Protein AF-A0A933CHC0-F1 (afdb_monomer_lite)

Radius of gyration: 18.4 Å; chains: 1; bounding box: 39×44×44 Å

Secondary structure (DSSP, 8-state):
--HHHHHHHHHHHHHHHHHHHHHHTT----HHHHHHHHHHHHHHHHHHHHHHS-SSS-HHHHHHHHHHHHHHHHHHHHHHHHHHHHTTSS-TT-TTHHHHHHHHHHHHHHHHHHHHHT-

Structure (mmCIF, N/CA/C/O backbone):
data_AF-A0A933CHC0-F1
#
_entry.id   AF-A0A933CHC0-F1
#
loop_
_atom_site.group_PDB
_atom_site.id
_atom_site.type_symbol
_atom_site.label_atom_id
_atom_site.label_alt_id
_atom_site.label_comp_id
_atom_site.label_asym_id
_atom_site.label_entity_id
_atom_site.label_seq_id
_atom_site.pdbx_PDB_ins_code
_atom_site.Cartn_x
_atom_site.Cartn_y
_atom_site.Cartn_z
_atom_site.occupancy
_atom_site.B_iso_or_equiv
_atom_site.auth_seq_id
_atom_site.auth_comp_id
_atom_site.auth_asym_id
_atom_site.auth_atom_id
_atom_site.pdbx_PDB_model_num
ATOM 1 N N . MET A 1 1 ? -25.271 -11.996 15.005 1.00 58.06 1 MET A N 1
ATOM 2 C CA . MET A 1 1 ? -23.936 -11.960 15.646 1.00 58.06 1 MET A CA 1
ATOM 3 C C . MET A 1 1 ? -23.858 -10.669 16.453 1.00 58.06 1 MET A C 1
ATOM 5 O O . MET A 1 1 ? -24.178 -9.637 15.879 1.00 58.06 1 MET A O 1
ATOM 9 N N . SER A 1 2 ? -23.577 -10.709 17.762 1.00 76.31 2 SER A N 1
ATOM 10 C CA . SER A 1 2 ? -23.571 -9.487 18.590 1.00 76.31 2 SER A CA 1
ATOM 11 C C . SER A 1 2 ? -22.341 -8.622 18.286 1.00 76.31 2 SER A C 1
ATOM 13 O O . SER A 1 2 ? -21.282 -9.150 17.946 1.00 76.31 2 SER A O 1
ATOM 15 N N . LYS A 1 3 ? -22.481 -7.295 18.413 1.00 74.62 3 LYS A N 1
ATOM 16 C CA . LYS A 1 3 ? -21.398 -6.311 18.223 1.00 74.62 3 LYS A CA 1
ATOM 17 C C . LYS A 1 3 ? -20.160 -6.653 19.065 1.00 74.62 3 LYS A C 1
ATOM 19 O O . LYS A 1 3 ? -19.041 -6.556 18.581 1.00 74.62 3 LYS A O 1
ATOM 24 N N . GLU A 1 4 ? -20.377 -7.130 20.285 1.00 78.38 4 GLU A N 1
ATOM 25 C CA . GLU A 1 4 ? -19.329 -7.572 21.215 1.00 78.38 4 GLU A CA 1
ATOM 26 C C . GLU A 1 4 ? -18.512 -8.744 20.663 1.00 78.38 4 GLU A C 1
ATOM 28 O O . GLU A 1 4 ? -17.291 -8.741 20.760 1.00 78.38 4 GLU A O 1
ATOM 33 N N . LYS A 1 5 ? -19.161 -9.714 20.005 1.00 81.12 5 LYS A N 1
ATOM 34 C CA . LYS A 1 5 ? -18.465 -10.860 19.405 1.00 81.12 5 LYS A CA 1
ATOM 35 C C . LYS A 1 5 ? -17.591 -10.448 18.216 1.00 81.12 5 LYS A C 1
ATOM 37 O O . LYS A 1 5 ? -16.536 -11.035 18.013 1.00 81.12 5 LYS A O 1
ATOM 42 N N . VAL A 1 6 ? -18.017 -9.438 17.454 1.00 76.75 6 VAL A N 1
ATOM 43 C CA . VAL A 1 6 ? -17.221 -8.866 16.353 1.00 76.75 6 VAL A CA 1
ATOM 44 C C . VAL A 1 6 ? -16.010 -8.115 16.897 1.00 76.75 6 VAL A C 1
ATOM 46 O O . VAL A 1 6 ? -14.907 -8.312 16.405 1.00 76.75 6 VAL A O 1
ATOM 49 N N . ILE A 1 7 ? -16.197 -7.298 17.936 1.00 78.06 7 ILE A N 1
ATOM 50 C CA . ILE A 1 7 ? -15.101 -6.579 18.600 1.00 78.06 7 ILE A CA 1
ATOM 51 C C . ILE A 1 7 ? -14.066 -7.566 19.150 1.00 78.06 7 ILE A C 1
ATOM 53 O O . ILE A 1 7 ? -12.873 -7.387 18.924 1.00 78.06 7 ILE A O 1
ATOM 57 N N . GLU A 1 8 ? -14.514 -8.648 19.788 1.00 83.12 8 GLU A N 1
ATOM 58 C CA . GLU A 1 8 ? -13.622 -9.700 20.277 1.00 83.12 8 GLU A CA 1
ATOM 59 C C . GLU A 1 8 ? -12.823 -10.353 19.138 1.00 83.12 8 GLU A C 1
ATOM 61 O O . GLU A 1 8 ? -11.607 -10.486 19.231 1.00 83.12 8 GLU A O 1
ATOM 66 N N . GLN A 1 9 ? -13.468 -10.695 18.017 1.00 82.25 9 GLN A N 1
ATOM 67 C CA . GLN A 1 9 ? -12.772 -11.243 16.845 1.00 82.25 9 GLN A CA 1
ATOM 68 C C . GLN A 1 9 ? -11.728 -10.276 16.271 1.00 82.25 9 GLN A C 1
ATOM 70 O O . GLN A 1 9 ? -10.656 -10.709 15.846 1.00 82.25 9 GLN A O 1
ATOM 75 N N . ILE A 1 10 ? -12.019 -8.976 16.276 1.00 78.75 10 ILE A N 1
ATOM 76 C CA . ILE A 1 10 ? -11.093 -7.947 15.802 1.00 78.75 10 ILE A CA 1
ATOM 77 C C . ILE A 1 10 ? -9.888 -7.810 16.753 1.00 78.75 10 ILE A C 1
ATOM 79 O O . ILE A 1 10 ? -8.759 -7.695 16.277 1.00 78.75 10 ILE A O 1
ATOM 83 N N 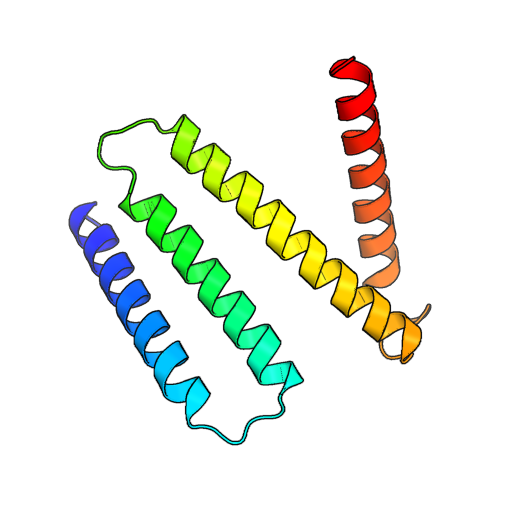. HIS A 1 11 ? -10.080 -7.906 18.073 1.00 78.94 11 HIS A N 1
ATOM 84 C CA . HIS A 1 11 ? -8.964 -7.947 19.030 1.00 78.94 11 HIS A CA 1
ATOM 85 C C . HIS A 1 11 ? -8.068 -9.178 18.836 1.00 78.94 11 HIS A C 1
ATOM 87 O O . HIS A 1 11 ? -6.842 -9.060 18.871 1.00 78.94 11 HIS A O 1
ATOM 93 N N . GLN A 1 12 ? -8.655 -10.353 18.582 1.00 84.81 12 GLN A N 1
ATOM 94 C CA . GLN A 1 12 ? -7.878 -11.563 18.290 1.00 84.81 12 GLN A CA 1
ATOM 95 C C . GLN A 1 12 ? -7.050 -11.410 17.006 1.00 84.81 12 GLN A C 1
ATOM 97 O O . GLN A 1 12 ? -5.887 -11.811 16.969 1.00 84.81 12 GLN A O 1
ATOM 102 N N . LEU A 1 13 ? -7.616 -10.773 15.973 1.00 78.00 13 LEU A N 1
ATOM 103 C CA . LEU A 1 13 ? -6.891 -10.457 14.743 1.00 78.00 13 LEU A CA 1
ATOM 104 C C . LEU A 1 13 ? -5.718 -9.503 15.006 1.00 78.00 13 LEU A C 1
ATOM 106 O O . LEU A 1 13 ? -4.619 -9.756 14.522 1.00 78.00 13 LEU A O 1
ATOM 110 N N . GLN A 1 14 ? -5.924 -8.443 15.795 1.00 77.75 14 GLN A N 1
ATOM 111 C CA . GLN A 1 14 ? -4.853 -7.511 16.156 1.00 77.75 14 GLN A CA 1
ATOM 112 C C . GLN A 1 14 ? -3.673 -8.240 16.810 1.00 77.75 14 GLN A C 1
ATOM 114 O O . GLN A 1 14 ? -2.529 -8.067 16.394 1.00 77.75 14 GLN A O 1
ATOM 119 N N . LYS A 1 15 ? -3.956 -9.103 17.790 1.00 82.88 15 LYS A N 1
ATOM 120 C CA . LYS A 1 15 ? -2.925 -9.869 18.494 1.00 82.88 15 LYS A CA 1
ATOM 121 C C . LYS A 1 15 ? -2.167 -10.816 17.558 1.00 82.88 15 LYS A C 1
ATOM 123 O O . LYS A 1 15 ? -0.943 -10.890 17.625 1.00 82.88 15 LYS A O 1
ATOM 128 N N . ALA A 1 16 ? -2.874 -11.503 16.660 1.00 81.62 16 ALA A N 1
ATOM 129 C CA . ALA A 1 16 ? -2.247 -12.389 15.682 1.00 81.62 16 ALA A CA 1
ATOM 130 C C . ALA A 1 16 ? -1.305 -11.628 14.730 1.00 81.62 16 ALA A C 1
ATOM 132 O O . ALA A 1 16 ? -0.217 -12.114 14.427 1.00 81.62 16 ALA A O 1
ATOM 133 N N . LEU A 1 17 ? -1.687 -10.423 14.293 1.00 78.19 17 LEU A N 1
ATOM 134 C CA . LEU A 1 17 ? -0.844 -9.565 13.451 1.00 78.19 17 LEU A CA 1
ATOM 135 C C . LEU A 1 17 ? 0.427 -9.112 14.187 1.00 78.19 17 LEU A C 1
ATOM 137 O O . LEU A 1 17 ? 1.515 -9.188 13.622 1.00 78.19 17 LEU A O 1
ATOM 141 N N . GLU A 1 18 ? 0.315 -8.719 15.459 1.00 78.50 18 GLU A N 1
ATOM 142 C CA . GLU A 1 18 ? 1.469 -8.353 16.296 1.00 78.50 18 GLU A CA 1
ATOM 143 C C . GLU A 1 18 ? 2.434 -9.533 16.519 1.00 78.50 18 GLU A C 1
ATOM 145 O O . GLU A 1 18 ? 3.654 -9.359 16.534 1.00 78.50 18 GLU A O 1
ATOM 150 N N . GLU A 1 19 ? 1.912 -10.750 16.688 1.00 83.38 19 GLU A N 1
ATOM 151 C CA . GLU A 1 19 ? 2.727 -11.965 16.808 1.00 83.38 19 GLU A CA 1
ATOM 152 C C . GLU A 1 19 ? 3.439 -12.315 15.497 1.00 83.38 19 GLU A C 1
ATOM 154 O O . GLU A 1 19 ? 4.602 -12.724 15.515 1.00 83.38 19 GLU A O 1
ATOM 159 N N . ILE A 1 20 ? 2.769 -12.122 14.358 1.00 77.62 20 ILE A N 1
ATOM 160 C CA . ILE A 1 20 ? 3.369 -12.289 13.034 1.00 77.62 20 ILE A CA 1
ATOM 161 C C . ILE A 1 20 ? 4.525 -11.298 12.856 1.00 77.62 20 ILE A C 1
ATOM 163 O O . ILE A 1 20 ? 5.631 -11.739 12.557 1.00 77.62 20 ILE A O 1
ATOM 167 N N . GLU A 1 21 ? 4.323 -10.000 13.113 1.00 73.25 21 GLU A N 1
ATOM 168 C CA . GLU A 1 21 ? 5.381 -8.977 13.009 1.00 73.25 21 GLU A CA 1
ATOM 169 C C . GLU A 1 21 ? 6.637 -9.341 13.814 1.00 73.25 21 GLU A C 1
ATOM 171 O O . GLU A 1 21 ? 7.753 -9.206 13.311 1.00 73.25 21 GLU A O 1
ATOM 176 N N . LYS A 1 22 ? 6.466 -9.851 15.041 1.00 79.06 22 LYS A N 1
ATOM 177 C CA . LYS A 1 22 ? 7.583 -10.286 15.897 1.00 79.06 22 LYS A CA 1
ATOM 178 C C . LYS A 1 22 ? 8.330 -11.494 15.336 1.00 79.06 22 LYS A C 1
ATOM 180 O O . LYS A 1 22 ? 9.548 -11.571 15.441 1.00 79.06 22 LYS A O 1
ATOM 185 N N . ARG A 1 23 ? 7.623 -12.448 14.733 1.00 77.75 23 ARG A N 1
ATOM 186 C CA . ARG A 1 23 ? 8.252 -13.650 14.159 1.00 77.75 23 ARG A CA 1
ATOM 187 C C . ARG A 1 23 ? 8.944 -13.354 12.832 1.00 77.75 23 ARG A C 1
ATOM 189 O O . ARG A 1 23 ? 9.963 -13.961 12.517 1.00 77.75 23 ARG A O 1
ATOM 196 N N . LEU A 1 24 ? 8.440 -12.378 12.081 1.00 70.38 24 LEU A N 1
ATOM 197 C CA . LEU A 1 24 ? 9.047 -11.915 10.834 1.00 70.38 24 LEU A CA 1
ATOM 198 C C . LEU A 1 24 ? 10.455 -11.341 11.022 1.00 70.38 24 LEU A C 1
ATOM 200 O O . LEU A 1 24 ? 11.265 -11.430 10.105 1.00 70.38 24 LEU A O 1
ATOM 204 N N . THR A 1 25 ? 10.778 -10.768 12.186 1.00 67.50 25 THR A N 1
ATOM 205 C CA . THR A 1 25 ? 12.155 -10.335 12.484 1.00 67.50 25 THR A CA 1
ATOM 206 C C . THR A 1 25 ? 13.140 -11.492 12.668 1.00 67.50 25 THR A C 1
ATOM 208 O O . THR A 1 25 ? 14.343 -11.258 12.639 1.00 67.50 25 THR A O 1
ATOM 211 N N . GLU A 1 26 ? 12.653 -12.725 12.813 1.00 70.31 26 GLU A N 1
ATOM 212 C CA . GLU A 1 26 ? 13.456 -13.923 13.092 1.00 70.31 26 GLU A CA 1
ATOM 213 C C . GLU A 1 26 ? 13.564 -14.872 11.880 1.00 70.31 26 GLU A C 1
ATO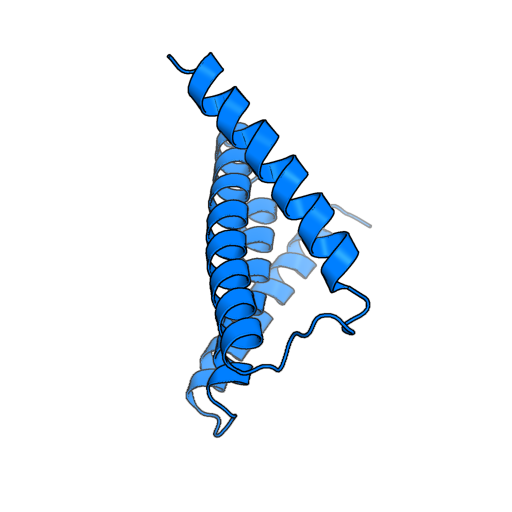M 215 O O . GLU A 1 26 ? 14.153 -15.944 11.993 1.00 70.31 26 GLU A O 1
ATOM 220 N N . THR A 1 27 ? 12.985 -14.520 10.722 1.00 66.12 27 THR A N 1
ATOM 221 C CA . THR A 1 27 ? 12.877 -15.430 9.564 1.00 66.12 27 THR A CA 1
ATOM 222 C C . THR A 1 27 ? 13.826 -15.051 8.419 1.00 66.12 27 THR A C 1
ATOM 224 O O . THR A 1 27 ? 13.912 -13.884 8.046 1.00 66.12 27 THR A O 1
ATOM 227 N N . GLU A 1 28 ? 14.470 -16.041 7.789 1.00 66.81 28 GLU A N 1
ATOM 228 C CA . GLU A 1 28 ? 15.248 -15.883 6.545 1.00 66.81 28 GLU A CA 1
ATOM 229 C C . GLU A 1 28 ? 14.326 -15.879 5.307 1.00 66.81 28 GLU A C 1
ATOM 231 O O . GLU A 1 28 ? 14.329 -16.803 4.495 1.00 66.81 28 GLU A O 1
ATOM 236 N N . LEU A 1 29 ? 13.476 -14.859 5.178 1.00 71.69 29 LEU A N 1
ATOM 237 C CA . LEU A 1 29 ? 12.682 -14.633 3.963 1.00 71.69 29 LEU A CA 1
ATOM 238 C C . LEU A 1 29 ? 13.352 -13.581 3.066 1.00 71.69 29 LEU A C 1
ATOM 240 O O . LEU A 1 29 ? 14.031 -12.692 3.588 1.00 71.69 29 LEU A O 1
ATOM 244 N N . PRO A 1 30 ? 13.149 -13.631 1.732 1.00 75.88 30 PRO A N 1
ATOM 245 C CA . PRO A 1 30 ? 13.596 -12.565 0.842 1.00 75.88 30 PRO A CA 1
ATOM 246 C C . PRO A 1 30 ? 13.093 -11.203 1.331 1.00 75.88 30 PRO A C 1
ATOM 248 O O . PRO A 1 30 ? 11.903 -11.045 1.610 1.00 75.88 30 PRO A O 1
ATOM 251 N N . LEU A 1 31 ? 13.999 -10.226 1.425 1.00 68.75 31 LEU A N 1
ATOM 252 C CA . LEU A 1 31 ? 13.720 -8.930 2.050 1.00 68.75 31 LEU A CA 1
ATOM 253 C C . LEU A 1 31 ? 12.530 -8.208 1.398 1.00 68.75 31 LEU A C 1
ATOM 255 O O . LEU A 1 31 ? 11.680 -7.699 2.117 1.00 68.75 31 LEU A O 1
ATOM 259 N N . ALA A 1 32 ? 12.415 -8.256 0.068 1.00 68.06 32 ALA A N 1
ATOM 260 C CA . ALA A 1 32 ? 11.301 -7.650 -0.666 1.00 68.06 32 ALA A CA 1
ATOM 261 C C . ALA A 1 32 ? 9.935 -8.237 -0.256 1.00 68.06 32 ALA A C 1
ATOM 263 O O . ALA A 1 32 ? 9.010 -7.506 0.086 1.00 68.06 32 ALA A O 1
ATOM 264 N N . VAL A 1 33 ? 9.834 -9.569 -0.178 1.00 71.31 33 VAL A N 1
ATOM 265 C CA . VAL A 1 33 ? 8.605 -10.266 0.250 1.00 71.31 33 VAL A CA 1
ATOM 266 C C . VAL A 1 33 ? 8.275 -9.940 1.709 1.00 71.31 33 VAL A C 1
ATOM 268 O O . VAL A 1 33 ? 7.110 -9.793 2.080 1.00 71.31 33 VAL A O 1
ATOM 271 N N . LEU A 1 34 ? 9.306 -9.813 2.548 1.00 71.56 34 LEU A N 1
ATOM 272 C CA . LEU A 1 34 ? 9.164 -9.461 3.955 1.00 71.56 34 LEU A CA 1
ATOM 273 C C . LEU A 1 34 ? 8.667 -8.022 4.145 1.00 71.56 34 LEU A C 1
ATOM 275 O O . LEU A 1 34 ? 7.843 -7.773 5.025 1.00 71.56 34 LEU A O 1
ATOM 279 N N . GLU A 1 35 ? 9.168 -7.082 3.347 1.00 72.00 35 GLU A N 1
ATOM 280 C CA . GLU A 1 35 ? 8.765 -5.676 3.361 1.00 72.00 35 GLU A CA 1
ATOM 281 C C . GLU A 1 35 ? 7.314 -5.515 2.909 1.00 72.00 35 GLU A C 1
ATOM 283 O O . GLU A 1 35 ? 6.510 -4.951 3.655 1.00 72.00 35 GLU A O 1
ATOM 288 N N . ASP A 1 36 ? 6.935 -6.107 1.777 1.00 72.56 36 ASP A N 1
ATOM 289 C CA . ASP A 1 36 ? 5.553 -6.062 1.292 1.00 72.56 36 ASP A CA 1
ATOM 290 C C . ASP A 1 36 ? 4.564 -6.670 2.288 1.00 72.56 36 ASP A C 1
ATOM 292 O O . ASP A 1 36 ? 3.484 -6.118 2.540 1.00 72.56 36 ASP A O 1
ATOM 296 N N . PHE A 1 37 ? 4.942 -7.790 2.906 1.00 74.62 37 PHE A N 1
ATOM 297 C CA . PHE A 1 37 ? 4.111 -8.440 3.907 1.00 74.62 37 PHE A CA 1
ATOM 298 C C . PHE A 1 37 ? 3.985 -7.603 5.187 1.00 74.62 37 PHE A C 1
ATOM 300 O O . PHE A 1 37 ? 2.870 -7.432 5.685 1.00 74.62 37 PHE A O 1
ATOM 307 N N . LYS A 1 38 ? 5.078 -7.007 5.688 1.00 74.38 38 LYS A N 1
ATOM 308 C CA . LYS A 1 38 ? 5.032 -6.065 6.824 1.00 74.38 38 LYS A CA 1
ATOM 309 C C . LYS A 1 38 ? 4.091 -4.899 6.540 1.00 74.38 38 LYS A C 1
ATOM 311 O O . LYS A 1 38 ? 3.249 -4.584 7.373 1.00 74.38 38 LYS A O 1
ATOM 316 N N . MET A 1 39 ? 4.154 -4.325 5.341 1.00 75.06 39 MET A N 1
ATOM 317 C CA . MET A 1 39 ? 3.275 -3.222 4.945 1.00 75.06 39 MET A CA 1
ATOM 318 C C . MET A 1 39 ? 1.796 -3.636 4.886 1.00 75.06 39 MET A C 1
ATOM 320 O O . MET A 1 39 ? 0.912 -2.853 5.241 1.00 75.06 39 MET A O 1
ATOM 324 N N . ALA A 1 40 ? 1.497 -4.863 4.451 1.00 79.12 40 ALA A N 1
ATOM 325 C CA . ALA A 1 40 ? 0.134 -5.397 4.448 1.00 79.12 40 ALA A CA 1
ATOM 326 C C . ALA A 1 40 ? -0.399 -5.645 5.874 1.00 79.12 40 ALA A C 1
ATOM 328 O O . ALA A 1 40 ? -1.563 -5.345 6.175 1.00 79.12 40 ALA A O 1
ATOM 329 N N . VAL A 1 41 ? 0.456 -6.152 6.764 1.00 79.50 41 VAL A N 1
ATOM 330 C CA . VAL A 1 41 ? 0.140 -6.365 8.181 1.00 79.50 41 VAL A CA 1
ATOM 331 C C . VAL A 1 41 ? -0.095 -5.031 8.891 1.00 79.50 41 VAL A C 1
ATOM 333 O O . VAL A 1 41 ? -1.142 -4.863 9.521 1.00 79.50 41 VAL A O 1
ATOM 336 N N . ASP A 1 42 ? 0.779 -4.047 8.678 1.00 75.69 42 ASP A N 1
ATOM 337 C CA . ASP A 1 42 ? 0.612 -2.672 9.158 1.00 75.69 42 ASP A CA 1
ATOM 338 C C . ASP A 1 42 ? -0.713 -2.069 8.693 1.00 75.69 42 ASP A C 1
ATOM 340 O O . ASP A 1 42 ? -1.429 -1.422 9.467 1.00 75.69 42 ASP A O 1
ATOM 344 N N . HIS A 1 43 ? -1.081 -2.324 7.433 1.00 77.88 43 HIS A N 1
ATOM 345 C CA . HIS A 1 43 ? -2.335 -1.833 6.881 1.00 77.88 43 HIS A CA 1
ATOM 346 C C . HIS A 1 43 ? -3.564 -2.421 7.557 1.00 77.88 43 HIS A C 1
ATOM 348 O O . HIS A 1 43 ? -4.512 -1.702 7.903 1.00 77.88 43 HIS A O 1
ATOM 354 N N . THR A 1 44 ? -3.522 -3.725 7.794 1.00 78.25 44 THR A N 1
ATOM 355 C CA . THR A 1 44 ? -4.587 -4.432 8.496 1.00 78.25 44 THR A CA 1
ATOM 356 C C . THR A 1 44 ? -4.675 -3.952 9.942 1.00 78.25 44 THR A C 1
ATOM 358 O O . THR A 1 44 ? -5.767 -3.623 10.404 1.00 78.25 44 THR A O 1
ATOM 361 N N . ARG A 1 45 ? -3.537 -3.802 10.629 1.00 77.19 45 ARG A N 1
ATOM 362 C CA . ARG A 1 45 ? -3.464 -3.302 12.005 1.00 77.19 45 ARG A CA 1
ATOM 363 C C . ARG A 1 45 ? -4.054 -1.904 12.141 1.00 77.19 45 ARG A C 1
ATOM 365 O O . ARG A 1 45 ? -4.853 -1.677 13.045 1.00 77.19 45 ARG A O 1
ATOM 372 N N . MET A 1 46 ? -3.728 -0.977 11.237 1.00 76.12 46 MET A N 1
ATOM 373 C CA . MET A 1 46 ? -4.285 0.376 11.310 1.00 76.12 46 MET A CA 1
ATOM 374 C C . MET A 1 46 ? -5.793 0.400 11.042 1.00 76.12 46 MET A C 1
ATOM 376 O O . MET A 1 46 ? -6.527 1.140 11.695 1.00 76.12 46 MET A O 1
ATOM 380 N N . THR A 1 47 ? -6.269 -0.429 10.113 1.00 74.94 47 THR A N 1
ATOM 381 C CA . THR A 1 47 ? -7.705 -0.545 9.828 1.00 74.94 47 THR A CA 1
ATOM 382 C C . THR A 1 47 ? -8.457 -1.132 11.024 1.00 74.94 47 THR A C 1
ATOM 384 O O . THR A 1 47 ? -9.509 -0.623 11.406 1.00 74.94 47 THR A O 1
ATOM 387 N N . VAL A 1 48 ? -7.888 -2.158 11.661 1.00 76.25 48 VAL A N 1
ATOM 388 C CA . VAL A 1 48 ? -8.398 -2.763 12.898 1.00 76.25 48 VAL A CA 1
ATOM 389 C C . VAL A 1 48 ? -8.433 -1.744 14.036 1.00 76.25 48 VAL A C 1
ATOM 391 O O . VAL A 1 48 ? -9.469 -1.594 14.682 1.00 76.25 48 VAL A O 1
ATOM 394 N N . TRP A 1 49 ? -7.350 -0.990 14.234 1.00 77.44 49 TRP A N 1
ATOM 395 C CA . TRP A 1 49 ? -7.300 0.088 15.217 1.00 77.44 49 TRP A CA 1
ATOM 396 C C . TRP A 1 49 ? -8.406 1.116 14.969 1.00 77.44 49 TRP A C 1
ATOM 398 O O . TRP A 1 49 ? -9.173 1.419 15.874 1.00 77.44 49 TRP A O 1
ATOM 408 N N . ALA A 1 50 ? -8.575 1.576 13.729 1.00 72.44 50 ALA A N 1
ATOM 409 C CA . ALA A 1 50 ? -9.610 2.546 13.387 1.00 72.44 50 ALA A CA 1
ATOM 410 C C . ALA A 1 50 ? -11.035 2.031 13.684 1.00 72.44 50 ALA A C 1
ATOM 412 O O . ALA A 1 50 ? -11.881 2.788 14.160 1.00 72.44 50 ALA A O 1
ATOM 413 N N . LEU A 1 51 ? -11.299 0.739 13.458 1.00 71.44 51 LEU A N 1
ATOM 414 C CA . LEU A 1 51 ? -12.578 0.104 13.800 1.00 71.44 51 LEU A CA 1
ATOM 415 C C . LEU A 1 51 ? -12.806 0.019 15.318 1.00 71.44 51 LEU A C 1
ATOM 417 O O . LEU A 1 51 ? -13.927 0.235 15.782 1.00 71.44 51 LEU A O 1
ATOM 421 N N . LEU A 1 52 ? -11.759 -0.290 16.088 1.00 72.06 52 LEU A N 1
ATOM 422 C CA . LEU A 1 52 ? -11.828 -0.470 17.543 1.00 72.06 52 LEU A CA 1
ATOM 423 C C . LEU A 1 52 ? -11.797 0.844 18.328 1.00 72.06 52 LEU A C 1
ATOM 425 O O . LEU A 1 52 ? -12.394 0.917 19.397 1.00 72.06 52 LEU A O 1
ATOM 429 N N . SER A 1 53 ? -11.137 1.881 17.807 1.00 68.81 53 SER A N 1
ATOM 430 C CA . SER A 1 53 ? -11.024 3.215 18.416 1.00 68.81 53 SER A CA 1
ATOM 431 C C . SER A 1 53 ? -12.263 4.093 18.215 1.00 68.81 53 SER A C 1
ATOM 433 O O . SER A 1 53 ? -12.352 5.175 18.787 1.00 68.81 53 SER A O 1
ATOM 435 N N . SER A 1 54 ? -13.280 3.583 17.514 1.00 64.38 54 SER A N 1
ATOM 436 C CA . SER A 1 54 ? -14.570 4.242 17.298 1.00 64.38 54 SER A CA 1
ATOM 437 C C . SER A 1 54 ? -15.672 4.040 18.384 1.00 64.38 54 SER A C 1
ATOM 439 O O . SER A 1 54 ? -16.850 4.076 18.003 1.00 64.38 54 SER A O 1
ATOM 441 N N . PRO A 1 55 ? -15.442 3.835 19.709 1.00 54.81 55 PRO A N 1
ATOM 442 C CA . PRO A 1 55 ? -16.574 3.695 20.623 1.00 54.81 55 PRO A CA 1
ATOM 443 C C . PRO A 1 55 ? -17.270 5.008 20.996 1.00 54.81 55 PRO A C 1
ATOM 445 O O . PRO A 1 55 ? -18.448 4.922 21.326 1.00 54.81 55 PRO A O 1
ATOM 448 N N . GLN A 1 56 ? -16.613 6.185 20.988 1.00 56.22 56 GLN A N 1
ATOM 449 C CA . GLN A 1 56 ? -17.242 7.415 21.526 1.00 56.22 56 GLN A CA 1
ATOM 450 C C . GLN A 1 56 ? -16.557 8.779 21.254 1.00 56.22 56 GLN A C 1
ATOM 452 O O . GLN A 1 56 ? -17.005 9.778 21.809 1.00 56.22 56 GLN A O 1
ATOM 457 N N . GLY A 1 57 ? -15.523 8.879 20.413 1.00 53.50 57 GLY A N 1
ATOM 458 C CA . GLY A 1 57 ? -14.816 10.146 20.167 1.00 53.50 57 GLY A CA 1
ATOM 459 C C . GLY A 1 57 ? -14.500 10.339 18.690 1.00 53.50 57 GLY A C 1
ATOM 460 O O . GLY A 1 57 ? -13.710 9.592 18.133 1.00 53.50 57 GLY A O 1
ATOM 461 N N . ASP A 1 58 ? -15.194 11.301 18.089 1.00 64.12 58 ASP A N 1
ATOM 462 C CA . ASP A 1 58 ? -15.009 11.892 16.762 1.00 64.12 58 ASP A CA 1
ATOM 463 C C . ASP A 1 58 ? -14.753 10.938 15.571 1.00 64.12 58 ASP A C 1
ATOM 465 O O . ASP A 1 58 ? -13.631 10.699 15.120 1.00 64.12 58 ASP A O 1
ATOM 469 N N . GLN A 1 59 ? -15.848 10.442 14.984 1.00 65.88 59 GLN A N 1
ATOM 470 C CA . GLN A 1 59 ? -15.859 9.679 13.726 1.00 65.88 59 GLN A CA 1
ATOM 471 C C . GLN A 1 59 ? -15.054 10.368 12.603 1.00 65.88 59 GLN A C 1
ATOM 473 O O . GLN A 1 59 ? -14.531 9.693 11.711 1.00 65.88 59 GLN A O 1
ATOM 478 N N . PHE A 1 60 ? -14.935 11.699 12.647 1.00 68.44 60 PHE A N 1
ATOM 479 C CA . PHE A 1 60 ? -14.173 12.477 11.683 1.00 68.44 60 PHE A CA 1
ATOM 480 C C . PHE A 1 60 ? -12.658 12.275 11.829 1.00 68.44 60 PHE A C 1
ATOM 482 O O . PHE A 1 60 ? -11.960 12.129 10.823 1.00 68.44 60 PHE A O 1
ATOM 489 N N . GLU A 1 61 ? -12.138 12.186 13.055 1.00 70.69 61 GLU A N 1
ATOM 490 C CA . GLU A 1 61 ? -10.711 11.950 13.306 1.00 70.69 61 GLU A CA 1
ATOM 491 C C . GLU A 1 61 ? -10.277 10.555 12.850 1.00 70.69 61 GLU A C 1
ATOM 493 O O . GLU A 1 61 ? -9.229 10.404 12.209 1.00 70.69 61 GLU A O 1
ATOM 498 N N . VAL A 1 62 ? -11.117 9.547 13.103 1.00 72.94 62 VAL A N 1
ATOM 499 C CA . VAL A 1 62 ? -10.905 8.169 12.634 1.00 72.94 62 VAL A CA 1
ATOM 500 C C . VAL A 1 62 ? -10.896 8.120 11.104 1.00 72.94 62 VAL A C 1
ATOM 502 O O . VAL A 1 62 ? -9.973 7.562 10.504 1.00 72.94 62 VAL A O 1
ATOM 505 N N . ALA A 1 63 ? -11.874 8.754 10.450 1.00 76.06 63 ALA A N 1
ATOM 506 C CA . ALA A 1 63 ? -11.931 8.826 8.992 1.00 76.06 63 ALA A CA 1
ATOM 507 C C . ALA A 1 63 ? -10.699 9.538 8.405 1.00 76.06 63 ALA A C 1
ATOM 509 O O . ALA A 1 63 ? -10.093 9.049 7.448 1.00 76.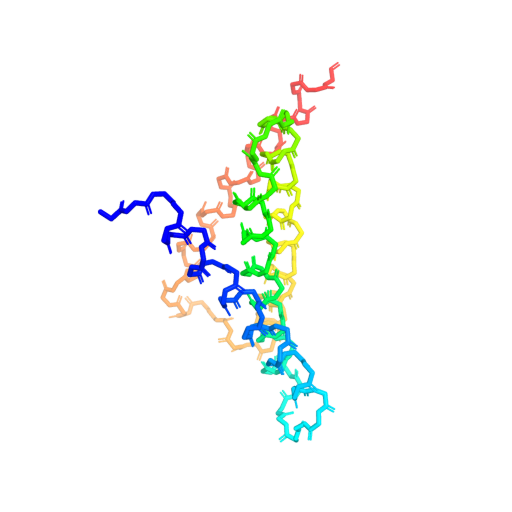06 63 ALA A O 1
ATOM 510 N N . ALA A 1 64 ? -10.273 10.651 9.008 1.00 79.94 64 ALA A N 1
ATOM 511 C CA . ALA A 1 64 ? -9.083 11.380 8.589 1.00 79.94 64 ALA A CA 1
ATOM 512 C C . ALA A 1 64 ? -7.800 10.545 8.753 1.00 79.94 64 ALA A C 1
ATOM 514 O O . ALA A 1 64 ? -6.927 10.582 7.882 1.00 79.94 64 ALA A O 1
ATOM 515 N N . ALA A 1 65 ? -7.677 9.763 9.831 1.00 76.00 65 ALA A N 1
ATOM 516 C CA . ALA A 1 65 ? -6.554 8.849 10.032 1.00 76.00 65 ALA A CA 1
ATOM 517 C C . ALA A 1 65 ? -6.502 7.758 8.949 1.00 76.00 65 ALA A C 1
ATOM 519 O O . ALA A 1 65 ? -5.448 7.562 8.339 1.00 76.00 65 ALA A O 1
ATOM 520 N N . ILE A 1 66 ? -7.644 7.129 8.637 1.00 79.75 66 ILE A N 1
ATOM 521 C CA . ILE A 1 66 ? -7.758 6.133 7.558 1.00 79.75 66 ILE A CA 1
ATOM 522 C C . ILE A 1 66 ? -7.354 6.740 6.208 1.00 79.75 66 ILE A C 1
ATOM 524 O O . ILE A 1 66 ? -6.600 6.123 5.453 1.00 79.75 66 ILE A O 1
ATOM 528 N N . VAL A 1 67 ? -7.832 7.947 5.885 1.00 85.44 67 VAL A N 1
ATOM 529 C CA . VAL A 1 67 ? -7.499 8.623 4.620 1.00 85.44 67 VAL A CA 1
ATOM 530 C C . VAL A 1 67 ? -6.002 8.914 4.533 1.00 85.44 67 VAL A C 1
ATOM 532 O O . VAL A 1 67 ? -5.373 8.542 3.543 1.00 85.44 67 VAL A O 1
ATOM 535 N N . ARG A 1 68 ? -5.403 9.512 5.573 1.00 83.00 68 ARG A N 1
ATOM 536 C CA . ARG A 1 68 ? -3.954 9.792 5.611 1.00 83.00 68 ARG A CA 1
ATOM 537 C C . ARG A 1 68 ? -3.133 8.530 5.388 1.00 83.00 68 ARG A C 1
ATOM 539 O O . ARG A 1 68 ? -2.133 8.551 4.675 1.00 83.00 68 ARG A O 1
ATOM 546 N N . PHE A 1 69 ? -3.560 7.432 5.988 1.00 80.88 69 PHE A N 1
ATOM 547 C CA . PHE A 1 69 ? -2.864 6.172 5.853 1.00 80.88 69 PHE A CA 1
ATOM 548 C C . PHE A 1 69 ? -3.014 5.539 4.473 1.00 80.88 69 PHE A C 1
ATOM 550 O O . PHE A 1 69 ? -2.029 5.071 3.908 1.00 80.88 69 PHE A O 1
ATOM 557 N N . ARG A 1 70 ? -4.211 5.603 3.883 1.00 85.12 70 ARG A N 1
ATOM 558 C CA . ARG A 1 70 ? -4.437 5.186 2.495 1.00 85.12 70 ARG A CA 1
ATOM 559 C C . ARG A 1 70 ? -3.499 5.919 1.540 1.00 85.12 70 ARG A C 1
ATOM 561 O O . ARG A 1 70 ? -2.911 5.282 0.671 1.00 85.12 70 ARG A O 1
ATOM 568 N N . VAL A 1 71 ? -3.314 7.228 1.729 1.00 89.31 71 VAL A N 1
ATOM 569 C CA . VAL A 1 71 ? -2.364 8.019 0.933 1.00 89.31 71 VAL A CA 1
ATOM 570 C C . VAL A 1 71 ? -0.929 7.533 1.144 1.00 89.31 71 VAL A C 1
ATOM 572 O O . VAL A 1 71 ? -0.247 7.263 0.160 1.00 89.31 71 VAL A O 1
ATOM 575 N N . LYS A 1 72 ? -0.479 7.350 2.395 1.00 83.69 72 LYS A N 1
ATOM 576 C CA . LYS A 1 72 ? 0.870 6.824 2.691 1.00 83.69 72 LYS A CA 1
ATOM 577 C C . LYS A 1 72 ? 1.127 5.475 2.012 1.00 83.69 72 LYS A C 1
ATOM 579 O O . LYS A 1 72 ? 2.117 5.342 1.303 1.00 83.69 72 LYS A O 1
ATOM 584 N N . ARG A 1 73 ? 0.194 4.526 2.138 1.00 82.56 73 ARG A N 1
ATOM 585 C CA . ARG A 1 73 ? 0.309 3.205 1.504 1.00 82.56 73 ARG A CA 1
ATOM 586 C C . ARG A 1 73 ? 0.348 3.302 -0.019 1.00 82.56 73 ARG A C 1
ATOM 588 O O . ARG A 1 73 ? 1.152 2.630 -0.651 1.00 82.56 73 ARG A O 1
ATOM 595 N N . THR A 1 74 ? -0.489 4.160 -0.600 1.00 90.00 74 THR A N 1
ATOM 596 C CA . THR A 1 74 ? -0.518 4.376 -2.055 1.00 90.00 74 THR A CA 1
ATOM 597 C C . THR A 1 74 ? 0.815 4.934 -2.554 1.00 90.00 74 THR A C 1
ATOM 599 O O . THR A 1 74 ? 1.308 4.482 -3.579 1.00 90.00 74 THR A O 1
ATOM 602 N N . ILE A 1 75 ? 1.440 5.862 -1.818 1.00 89.94 75 ILE A N 1
ATOM 603 C CA . ILE A 1 75 ? 2.772 6.391 -2.159 1.00 89.94 75 ILE A CA 1
ATOM 604 C C . ILE A 1 75 ? 3.803 5.264 -2.220 1.00 89.94 75 ILE A C 1
ATOM 606 O O . ILE A 1 75 ? 4.583 5.200 -3.165 1.00 89.94 75 ILE A O 1
ATOM 610 N N . GLU A 1 76 ? 3.820 4.383 -1.224 1.00 85.94 76 GLU A N 1
ATOM 611 C CA . GLU A 1 76 ? 4.785 3.285 -1.182 1.00 85.94 76 GLU A CA 1
ATOM 612 C C . GLU A 1 76 ? 4.528 2.255 -2.289 1.00 85.94 76 GLU A C 1
ATOM 614 O O . GLU A 1 76 ? 5.470 1.843 -2.956 1.00 85.94 76 GLU A O 1
ATOM 619 N N . MET A 1 77 ? 3.263 1.906 -2.550 1.00 88.75 77 MET A N 1
ATOM 620 C CA . MET A 1 77 ? 2.895 1.021 -3.663 1.00 88.75 77 MET A CA 1
ATOM 621 C C . MET A 1 77 ? 3.310 1.610 -5.014 1.00 88.75 77 MET A C 1
ATOM 623 O O . MET A 1 77 ? 3.888 0.906 -5.831 1.00 88.75 77 MET A O 1
ATOM 627 N N . CYS A 1 78 ? 3.085 2.907 -5.242 1.00 93.62 78 CYS A N 1
ATOM 628 C CA . CYS A 1 78 ? 3.534 3.565 -6.468 1.00 93.62 78 CYS A CA 1
ATOM 629 C C . CYS A 1 78 ? 5.062 3.550 -6.610 1.00 93.62 78 CYS A C 1
ATOM 631 O O . CYS A 1 78 ? 5.552 3.435 -7.726 1.00 93.62 78 CYS A O 1
ATOM 633 N N . ARG A 1 79 ? 5.822 3.652 -5.509 1.00 91.56 79 ARG A N 1
ATOM 634 C CA . ARG A 1 79 ? 7.290 3.535 -5.552 1.00 91.56 79 ARG A CA 1
ATOM 635 C C . ARG A 1 79 ? 7.744 2.135 -5.957 1.00 91.56 79 ARG A C 1
ATOM 637 O O . ARG A 1 79 ? 8.670 2.043 -6.751 1.00 91.56 79 ARG A O 1
ATOM 644 N N . GLN A 1 80 ? 7.091 1.088 -5.451 1.00 89.81 80 GLN A N 1
ATOM 645 C CA . GLN A 1 80 ? 7.389 -0.285 -5.872 1.00 89.81 80 GLN A CA 1
ATOM 646 C C . GLN A 1 80 ? 7.033 -0.503 -7.342 1.00 89.81 80 GLN A C 1
ATOM 648 O O . GLN A 1 80 ? 7.872 -0.948 -8.102 1.00 89.81 80 GLN A O 1
ATOM 653 N N . ILE A 1 81 ? 5.865 -0.033 -7.788 1.00 93.31 81 ILE A N 1
ATOM 654 C CA . ILE A 1 81 ? 5.478 -0.125 -9.204 1.00 93.31 81 ILE A CA 1
ATOM 655 C C . ILE A 1 81 ? 6.482 0.594 -10.119 1.00 93.31 81 ILE A C 1
ATOM 657 O O . ILE A 1 81 ? 6.761 0.125 -11.217 1.00 93.31 81 ILE A O 1
ATOM 661 N N . VAL A 1 82 ? 7.037 1.733 -9.692 1.00 94.62 82 VAL A N 1
ATOM 662 C CA . VAL A 1 82 ? 8.114 2.405 -10.441 1.00 94.62 82 VAL A CA 1
ATOM 663 C C . VAL A 1 82 ? 9.362 1.525 -10.518 1.00 94.62 82 VAL A C 1
ATOM 665 O O . VAL A 1 82 ? 9.933 1.405 -11.596 1.00 94.62 82 VAL A O 1
ATOM 668 N N . LEU A 1 83 ? 9.754 0.879 -9.415 1.00 93.00 83 LEU A N 1
ATOM 669 C CA . LEU A 1 83 ? 10.866 -0.069 -9.418 1.00 93.00 83 LEU A CA 1
ATOM 670 C C . LEU A 1 83 ? 10.595 -1.244 -10.368 1.00 93.00 83 LEU A C 1
ATOM 672 O O . LEU A 1 83 ? 11.471 -1.567 -11.159 1.00 93.00 83 LEU A O 1
ATOM 676 N N . ASP A 1 84 ? 9.387 -1.811 -10.350 1.00 93.38 84 ASP A N 1
ATOM 677 C CA . ASP A 1 84 ? 8.983 -2.918 -11.226 1.00 93.38 84 ASP A CA 1
ATOM 678 C C . ASP A 1 84 ? 9.047 -2.526 -12.712 1.00 93.38 84 ASP A C 1
ATOM 680 O O . ASP A 1 84 ? 9.379 -3.343 -13.572 1.00 93.38 84 ASP A O 1
ATOM 684 N N . ILE A 1 85 ? 8.747 -1.264 -13.038 1.00 94.81 85 ILE A N 1
ATOM 685 C CA . ILE A 1 85 ? 8.921 -0.717 -14.393 1.00 94.81 85 ILE A CA 1
ATOM 686 C C . ILE A 1 85 ? 10.413 -0.624 -14.734 1.00 94.81 85 ILE A C 1
ATOM 688 O O . ILE A 1 85 ? 10.829 -1.071 -15.804 1.00 94.81 85 ILE A O 1
ATOM 692 N N . ASP A 1 86 ? 11.225 -0.072 -13.829 1.00 95.00 86 ASP A N 1
ATOM 693 C CA . ASP A 1 86 ? 12.664 0.120 -14.035 1.00 95.00 86 ASP A CA 1
ATOM 694 C C . ASP A 1 86 ? 13.419 -1.218 -14.164 1.00 95.00 86 ASP A C 1
ATOM 696 O O . ASP A 1 86 ? 14.394 -1.317 -14.915 1.00 95.00 86 ASP A O 1
ATOM 700 N N . THR A 1 87 ? 12.956 -2.270 -13.482 1.00 94.75 87 THR A N 1
ATOM 701 C CA . THR A 1 87 ? 13.495 -3.638 -13.561 1.00 94.75 87 THR A CA 1
ATOM 702 C C . THR A 1 87 ? 12.874 -4.479 -14.680 1.00 94.75 87 THR A C 1
ATOM 704 O O . THR A 1 87 ? 13.301 -5.613 -14.890 1.00 94.75 87 THR A O 1
ATOM 707 N N . SER A 1 88 ? 11.932 -3.921 -15.454 1.00 93.44 88 SER A N 1
ATOM 708 C CA . SER A 1 88 ? 11.186 -4.613 -16.520 1.00 93.44 88 SER A CA 1
ATOM 709 C C . SER A 1 88 ? 10.333 -5.801 -16.044 1.00 93.44 88 SER A C 1
ATOM 711 O O . SER A 1 88 ? 10.007 -6.682 -16.840 1.00 93.44 88 SER A O 1
ATOM 713 N N . GLU A 1 89 ? 9.945 -5.825 -14.768 1.00 92.38 89 GLU A N 1
ATOM 714 C CA . GLU A 1 89 ? 8.966 -6.776 -14.224 1.00 92.38 89 GLU A CA 1
ATOM 715 C C . GLU A 1 89 ? 7.524 -6.374 -14.583 1.00 92.38 89 GLU A C 1
ATOM 717 O O . GLU A 1 89 ? 6.687 -7.237 -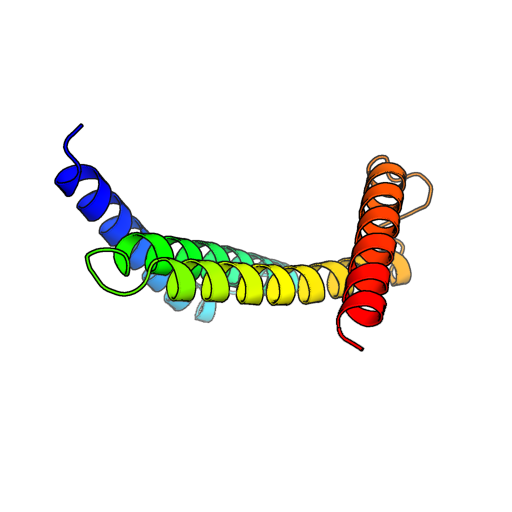14.855 1.00 92.38 89 GLU A O 1
ATOM 722 N N . LEU A 1 90 ? 7.250 -5.067 -14.680 1.00 93.06 90 LEU A N 1
ATOM 723 C CA . LEU A 1 90 ? 6.019 -4.516 -15.247 1.00 93.06 90 LEU A CA 1
ATOM 724 C C . LEU A 1 90 ? 6.298 -3.943 -16.643 1.00 93.06 90 LEU A C 1
ATOM 726 O O . LEU A 1 90 ? 7.080 -3.007 -16.801 1.00 93.06 90 LEU A O 1
ATOM 730 N N . THR A 1 91 ? 5.639 -4.480 -17.671 1.00 94.50 91 THR A N 1
ATOM 731 C CA . THR A 1 91 ? 5.904 -4.135 -19.080 1.00 94.50 91 THR A CA 1
ATOM 732 C C . THR A 1 91 ? 4.641 -3.677 -19.804 1.00 94.50 91 THR A C 1
ATOM 734 O O . THR A 1 91 ? 3.536 -3.773 -19.273 1.00 94.50 91 THR A O 1
ATOM 737 N N . ILE A 1 92 ? 4.788 -3.203 -21.048 1.00 94.56 92 ILE A N 1
ATOM 738 C CA . ILE A 1 92 ? 3.655 -2.798 -21.900 1.00 94.56 92 ILE A CA 1
ATOM 739 C C . ILE A 1 92 ? 2.644 -3.937 -22.124 1.00 94.56 92 ILE A C 1
ATOM 741 O O . ILE A 1 92 ? 1.462 -3.670 -22.328 1.00 94.56 92 ILE A O 1
ATOM 745 N N . ASP A 1 93 ? 3.106 -5.187 -22.054 1.00 95.44 93 ASP A N 1
ATOM 746 C CA . ASP A 1 93 ? 2.292 -6.383 -22.271 1.00 95.44 93 ASP A CA 1
ATOM 747 C C . ASP A 1 93 ? 1.601 -6.867 -20.984 1.00 95.44 93 ASP A C 1
ATOM 749 O O . ASP A 1 93 ? 0.782 -7.788 -21.027 1.00 95.44 93 ASP A O 1
ATOM 753 N N . SER A 1 94 ? 1.904 -6.257 -19.831 1.00 95.56 94 SER A N 1
ATOM 754 C CA . SER A 1 94 ? 1.258 -6.584 -18.561 1.00 95.56 94 SER A CA 1
ATOM 755 C C . SER A 1 94 ? -0.222 -6.167 -18.601 1.00 95.56 94 SER A C 1
ATOM 757 O O . SER A 1 94 ? -0.521 -4.982 -18.788 1.00 95.56 94 SER A O 1
ATOM 759 N N . PRO A 1 95 ? -1.172 -7.102 -18.410 1.00 92.75 95 PRO A N 1
ATOM 760 C CA . PRO A 1 95 ? -2.591 -6.849 -18.663 1.00 92.75 95 PRO A CA 1
ATOM 761 C C . PRO A 1 95 ? -3.199 -5.788 -17.733 1.00 92.75 95 PRO A C 1
ATOM 763 O O . PRO A 1 95 ? -4.130 -5.083 -18.122 1.00 92.75 95 PRO A O 1
ATOM 766 N N . GLU A 1 96 ? -2.662 -5.621 -16.525 1.00 93.56 96 GLU A N 1
ATOM 767 C CA . GLU A 1 96 ? -3.126 -4.640 -15.542 1.00 93.56 96 GLU A CA 1
ATOM 768 C C . GLU A 1 96 ? -2.638 -3.211 -15.836 1.00 93.56 96 GLU A C 1
ATOM 770 O O . GLU A 1 96 ? -3.199 -2.250 -1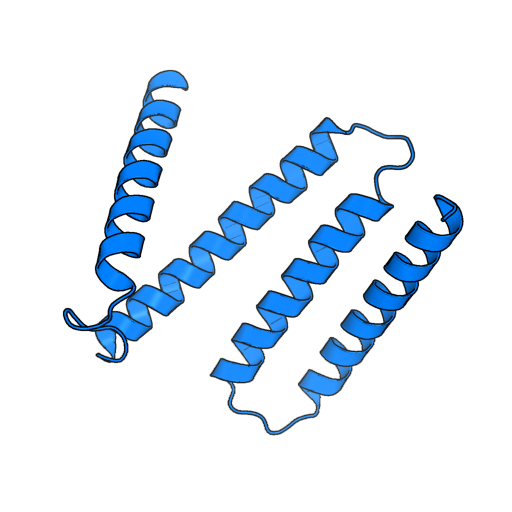5.299 1.00 93.56 96 GLU A O 1
ATOM 775 N N . LEU A 1 97 ? -1.615 -3.036 -16.687 1.00 94.44 97 LEU A N 1
ATOM 776 C CA . LEU A 1 97 ? -0.942 -1.746 -16.873 1.00 94.44 97 LEU A CA 1
ATOM 777 C C . LEU A 1 97 ? -1.890 -0.670 -17.413 1.00 94.44 97 LEU A C 1
ATOM 779 O O . LEU A 1 97 ? -1.864 0.471 -16.944 1.00 94.44 97 LEU A O 1
ATOM 783 N N . GLN A 1 98 ? -2.748 -1.024 -18.374 1.00 94.56 98 GLN A N 1
ATOM 784 C CA . GLN A 1 98 ? -3.705 -0.076 -18.944 1.00 94.56 98 GLN A CA 1
ATOM 785 C C . GLN A 1 98 ? -4.679 0.433 -17.873 1.00 94.56 98 GLN A C 1
ATOM 787 O O . GLN A 1 98 ? -4.853 1.643 -17.712 1.00 94.56 98 GLN A O 1
ATOM 792 N N . GLN A 1 99 ? -5.271 -0.481 -17.101 1.00 95.81 99 GLN A N 1
ATOM 793 C CA . GLN A 1 99 ? -6.205 -0.127 -16.036 1.00 95.81 99 GLN A CA 1
ATOM 794 C C . GLN A 1 99 ? -5.520 0.715 -14.951 1.00 95.81 99 GLN A C 1
ATOM 796 O O . GLN A 1 99 ? -6.085 1.705 -14.479 1.00 95.81 99 GLN A O 1
ATOM 801 N N . PHE A 1 100 ? -4.291 0.355 -14.574 1.00 95.38 100 PHE A N 1
ATOM 802 C CA . PHE A 1 100 ? -3.508 1.125 -13.616 1.00 95.38 100 PHE A CA 1
ATOM 803 C C . PHE A 1 100 ? -3.269 2.558 -14.112 1.00 95.38 100 PHE A C 1
ATOM 805 O O . PHE A 1 100 ? -3.518 3.516 -13.377 1.00 95.38 100 PHE A O 1
ATOM 812 N N . GLN A 1 101 ? -2.878 2.723 -15.380 1.00 96.00 101 GLN A N 1
ATOM 813 C CA . GLN A 1 101 ? -2.662 4.037 -15.981 1.00 96.00 101 GLN A CA 1
ATOM 814 C C . GLN A 1 101 ? -3.930 4.906 -15.941 1.00 96.00 101 GLN A C 1
ATOM 816 O O . GLN A 1 101 ? -3.856 6.090 -15.601 1.00 96.00 101 GLN A O 1
ATOM 821 N N . GLU A 1 102 ? -5.090 4.341 -16.278 1.00 97.19 102 GLU A N 1
ATOM 822 C CA . GLU A 1 102 ? -6.376 5.049 -16.251 1.00 97.19 102 GLU A CA 1
ATOM 823 C C . GLU A 1 102 ? -6.724 5.544 -14.838 1.00 97.19 102 GLU A C 1
ATOM 825 O O . GLU A 1 102 ? -7.079 6.713 -14.653 1.00 97.19 102 GLU A O 1
ATOM 830 N N . VAL A 1 103 ? -6.551 4.691 -13.822 1.00 97.06 103 VAL A N 1
ATOM 831 C CA . VAL A 1 103 ? -6.810 5.039 -12.416 1.00 97.06 103 VAL A CA 1
ATOM 832 C C . VAL A 1 103 ? -5.855 6.125 -11.918 1.00 97.06 103 VAL A C 1
ATOM 834 O O . VAL A 1 103 ? -6.291 7.066 -11.247 1.00 97.06 103 VAL A O 1
ATOM 837 N N . VAL A 1 104 ? -4.566 6.039 -12.256 1.00 96.44 104 VAL A N 1
ATOM 838 C CA . VAL A 1 104 ? -3.565 7.043 -11.860 1.00 96.44 104 VAL A CA 1
ATOM 839 C C . VAL A 1 104 ? -3.878 8.401 -12.488 1.00 96.44 104 VAL A C 1
ATOM 841 O O . VAL A 1 104 ? -3.910 9.400 -11.768 1.00 96.44 104 VAL A O 1
ATOM 844 N N . LYS A 1 105 ? -4.199 8.449 -13.789 1.00 97.56 105 LYS A N 1
ATOM 845 C CA . LYS A 1 105 ? -4.597 9.692 -14.478 1.00 97.56 105 LYS A CA 1
ATOM 846 C C . LYS A 1 105 ? -5.827 10.327 -13.829 1.00 97.56 105 LYS A C 1
ATOM 848 O O . LYS A 1 105 ? -5.796 11.496 -13.452 1.00 97.56 105 LYS A O 1
ATOM 853 N N . ALA A 1 106 ? -6.878 9.540 -13.609 1.00 97.38 106 ALA A N 1
ATOM 854 C CA . ALA A 1 106 ? -8.101 10.013 -12.965 1.00 97.38 106 ALA A CA 1
ATOM 855 C C . ALA A 1 106 ? -7.862 10.521 -11.528 1.00 97.38 106 ALA A C 1
ATOM 857 O O . ALA A 1 106 ? -8.564 11.426 -11.060 1.00 97.38 106 ALA A O 1
ATOM 858 N N . THR A 1 107 ? -6.898 9.933 -10.816 1.00 96.06 107 THR A N 1
ATOM 859 C CA . THR A 1 107 ? -6.508 10.354 -9.464 1.00 96.06 107 THR A CA 1
ATOM 860 C C . THR A 1 107 ? -5.750 11.677 -9.502 1.00 96.06 107 THR A C 1
ATOM 862 O O . THR A 1 107 ? -6.102 12.583 -8.747 1.00 96.06 107 THR A O 1
ATOM 865 N N . LEU A 1 108 ? -4.783 11.826 -10.414 1.00 96.62 108 LEU A N 1
ATOM 866 C CA . LEU A 1 108 ? -4.028 13.065 -10.609 1.00 96.62 108 LEU A CA 1
ATOM 867 C C . LEU A 1 108 ? -4.960 14.244 -10.916 1.00 96.62 108 LEU A C 1
ATOM 869 O O . LEU A 1 108 ? -4.923 15.244 -10.209 1.00 96.62 108 LEU A O 1
ATOM 873 N N . GLU A 1 109 ? -5.896 14.080 -11.854 1.00 97.06 109 GLU A N 1
ATOM 874 C CA . GLU A 1 109 ? -6.886 15.116 -12.184 1.00 97.06 109 GLU A CA 1
ATOM 875 C C . GLU A 1 109 ? -7.708 15.577 -10.967 1.00 97.06 109 GLU A C 1
ATOM 877 O O . GLU A 1 109 ? -8.089 16.742 -10.851 1.00 97.06 109 GLU A O 1
ATOM 882 N N . ARG A 1 110 ? -8.034 14.657 -10.049 1.00 96.12 110 ARG A N 1
ATOM 883 C CA . ARG A 1 110 ? -8.778 14.977 -8.820 1.00 96.12 110 ARG A CA 1
ATOM 884 C C . ARG A 1 110 ? -7.901 15.708 -7.811 1.00 96.12 110 ARG A C 1
ATOM 886 O O . ARG A 1 110 ? -8.397 16.625 -7.163 1.00 96.12 110 ARG A O 1
ATOM 893 N N . ILE A 1 111 ? -6.633 15.320 -7.691 1.00 94.94 111 ILE A N 1
ATOM 894 C CA . ILE A 1 111 ? -5.648 15.996 -6.842 1.00 94.94 111 ILE A CA 1
ATOM 895 C C . ILE A 1 111 ? -5.406 17.425 -7.343 1.00 94.94 111 ILE A C 1
ATOM 897 O O . ILE A 1 111 ? -5.451 18.358 -6.546 1.00 94.94 111 ILE A O 1
ATOM 901 N N . ASP A 1 112 ? -5.255 17.617 -8.652 1.00 95.81 112 ASP A N 1
ATOM 902 C CA . ASP A 1 112 ? -5.065 18.942 -9.250 1.00 95.81 112 ASP A CA 1
ATOM 903 C C . ASP A 1 112 ? -6.259 19.860 -8.967 1.00 95.81 112 ASP A C 1
ATOM 905 O O . ASP A 1 112 ? -6.086 21.008 -8.551 1.00 95.81 112 ASP A O 1
ATOM 909 N N . ARG A 1 113 ? -7.488 19.337 -9.090 1.00 95.56 113 ARG A N 1
ATOM 910 C CA . ARG A 1 113 ? -8.699 20.072 -8.691 1.00 95.56 113 ARG A CA 1
ATOM 911 C C . ARG A 1 113 ? -8.699 20.443 -7.209 1.00 95.56 113 ARG A C 1
ATOM 913 O O . ARG A 1 113 ? -9.121 21.548 -6.879 1.00 95.56 113 ARG A O 1
ATOM 920 N N . LEU A 1 114 ? -8.230 19.559 -6.321 1.00 93.38 114 LEU A N 1
ATOM 921 C CA . LEU A 1 114 ? -8.130 19.864 -4.889 1.00 93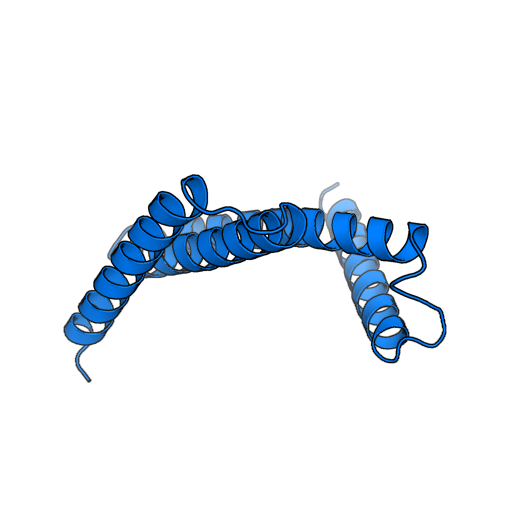.38 114 LEU A CA 1
ATOM 922 C C . LEU A 1 114 ? -7.180 21.040 -4.636 1.00 93.38 114 LEU A C 1
ATOM 924 O O . LEU A 1 114 ? -7.565 21.965 -3.922 1.00 93.38 114 LEU A O 1
ATOM 928 N N . TYR A 1 115 ? -6.000 21.057 -5.264 1.00 92.38 115 TYR A N 1
ATOM 929 C CA . TYR A 1 115 ? -5.053 22.174 -5.153 1.00 92.38 115 TYR A CA 1
ATOM 930 C C . TYR A 1 115 ? -5.625 23.495 -5.684 1.00 92.38 115 TYR A C 1
ATOM 932 O O . TYR A 1 115 ? -5.435 24.536 -5.058 1.00 92.38 115 TYR A O 1
ATOM 940 N N . GLN A 1 116 ? -6.363 23.452 -6.796 1.00 89.62 116 GLN A N 1
ATOM 941 C CA . GLN A 1 116 ? -7.019 24.631 -7.372 1.00 89.62 116 GLN A CA 1
ATOM 942 C C . GLN A 1 116 ? -8.174 25.155 -6.508 1.00 89.62 116 GLN A C 1
ATOM 944 O O . GLN A 1 116 ? -8.392 26.357 -6.454 1.00 89.62 116 GLN A O 1
ATOM 949 N N . SER A 1 117 ? -8.915 24.267 -5.836 1.00 82.50 117 SER A N 1
ATOM 950 C CA . SER A 1 117 ? -10.033 24.636 -4.952 1.00 82.50 117 SER A CA 1
ATOM 951 C C . SER A 1 117 ? -9.614 25.077 -3.545 1.00 82.50 117 SER A C 1
ATOM 953 O O . SER A 1 117 ? -10.430 25.626 -2.811 1.00 82.50 117 SER A O 1
ATOM 955 N N . GLY A 1 118 ? -8.372 24.777 -3.152 1.00 63.00 118 GLY A N 1
ATOM 956 C CA . GLY A 1 118 ? -7.790 25.123 -1.853 1.00 63.00 118 GLY A CA 1
ATOM 957 C C . GLY A 1 118 ? -6.918 26.384 -1.866 1.00 63.00 118 GLY A C 1
ATOM 958 O O . GLY A 1 118 ? -6.283 26.661 -0.849 1.00 63.00 118 GLY A O 1
ATOM 959 N N . SER A 1 119 ? -6.862 27.102 -2.998 1.00 50.09 119 SER A N 1
ATOM 960 C CA . SER A 1 119 ? -6.289 28.455 -3.138 1.00 50.09 119 SER A CA 1
ATOM 961 C C . SER A 1 119 ? -7.401 29.497 -3.159 1.00 50.09 119 SER A C 1
ATOM 963 O O . SER A 1 119 ? -7.149 30.618 -2.670 1.00 50.09 119 SER A O 1
#

pLDDT: mean 81.55, std 11.31, range [50.09, 97.56]

Foldseek 3Di:
DDPVVVLVVLVVLLVVLVVVLVVLVVDPDDPVVSVVVNLVSVLSNLVSCLVNVPPDDDPPVSVVSNVVSVVVSVVVVVVVVVVCVVVVVDDPPRPCVVVVVVVVVVVVVVVVVVVVVVD

Sequence (119 aa):
MSKEKVIEQIHQLQKALEEIEKRLTETELPLAVLEDFKMAVDHTRMTVWALLSSPQGDQFEVAAAIVRFRVKRTIEMCRQIVLDIDTSELTIDSPELQQFQEVVKATLERIDRLYQSGS